Protein AF-A0A2D6T3Q5-F1 (afdb_monomer_lite)

pLDDT: mean 72.72, std 14.57, range [34.81, 86.56]

Foldseek 3Di:
DDDPPDPPPDQDQLLLQLLVCVLVPDDQLVSNVRSVHDSVCSVVVSVVSVPDPSSVVSNVVVNVVVCVVPCCDLVVLLVVLVVQLVVCVVVVVNVSNVVSVVVNCVSVCVPPPPDDD

Structure (mmCIF, N/CA/C/O backbone):
data_AF-A0A2D6T3Q5-F1
#
_entry.id   AF-A0A2D6T3Q5-F1
#
loop_
_atom_site.group_PDB
_atom_site.id
_atom_site.type_symbol
_atom_site.label_atom_id
_atom_site.label_alt_id
_atom_site.label_comp_id
_atom_site.label_asym_id
_atom_site.label_entity_id
_atom_site.label_seq_id
_atom_site.pdbx_PDB_ins_code
_atom_site.Cartn_x
_atom_site.Cartn_y
_atom_site.Cartn_z
_atom_site.occupancy
_atom_site.B_iso_or_equiv
_atom_site.auth_seq_id
_atom_site.auth_comp_id
_atom_site.auth_asym_id
_atom_site.auth_atom_id
_atom_site.pdbx_PDB_model_num
ATOM 1 N N . MET A 1 1 ? -6.768 9.834 -45.249 1.00 41.25 1 MET A N 1
ATOM 2 C CA . MET A 1 1 ? -5.672 8.981 -44.733 1.00 41.25 1 MET A CA 1
ATOM 3 C C . MET A 1 1 ? -5.749 9.023 -43.210 1.00 41.25 1 MET A C 1
ATOM 5 O O . MET A 1 1 ? -5.768 10.140 -42.709 1.00 41.25 1 MET A O 1
ATOM 9 N N . PRO A 1 2 ? -5.882 7.903 -42.475 1.00 46.06 2 PRO A N 1
ATOM 10 C CA . PRO A 1 2 ? -6.121 7.971 -41.036 1.00 46.06 2 PRO A CA 1
ATOM 11 C C . PRO A 1 2 ? -4.812 8.182 -40.253 1.00 46.06 2 PRO A C 1
ATOM 13 O O . PRO A 1 2 ? -3.897 7.365 -40.274 1.00 46.06 2 PRO A O 1
ATOM 16 N N . GLU A 1 3 ? -4.717 9.372 -39.668 1.00 37.69 3 GLU A N 1
ATOM 17 C CA . GLU A 1 3 ? -4.351 9.694 -38.280 1.00 37.69 3 GLU A CA 1
ATOM 18 C C . GLU A 1 3 ? -3.317 8.803 -37.558 1.00 37.69 3 GLU A C 1
ATOM 20 O O . GLU A 1 3 ? -3.600 7.717 -37.056 1.00 37.69 3 GLU A O 1
ATOM 25 N N . ARG A 1 4 ? -2.100 9.345 -37.401 1.00 41.28 4 ARG A N 1
ATOM 26 C CA . ARG A 1 4 ? -1.051 8.838 -36.504 1.00 41.28 4 ARG A CA 1
ATOM 27 C C . ARG A 1 4 ? -1.400 9.178 -35.052 1.00 41.28 4 ARG A C 1
ATOM 29 O O . ARG A 1 4 ? -0.939 10.185 -34.517 1.00 41.28 4 ARG A O 1
ATOM 36 N N . THR A 1 5 ? -2.218 8.357 -34.404 1.00 45.97 5 THR A N 1
ATOM 37 C CA . THR A 1 5 ? -2.558 8.558 -32.992 1.00 45.97 5 THR A CA 1
ATOM 38 C C . THR A 1 5 ? -1.359 8.261 -32.086 1.00 45.97 5 THR A C 1
ATOM 40 O O . THR A 1 5 ? -0.978 7.112 -31.883 1.00 45.97 5 THR A O 1
ATOM 43 N N . ASN A 1 6 ? -0.824 9.331 -31.498 1.00 43.75 6 ASN A N 1
ATOM 44 C CA . ASN A 1 6 ? -0.387 9.405 -30.104 1.00 43.75 6 ASN A CA 1
ATOM 45 C C . ASN A 1 6 ? 0.717 8.423 -29.653 1.00 43.75 6 ASN A C 1
ATOM 47 O O . ASN A 1 6 ? 0.470 7.429 -28.970 1.00 43.75 6 ASN A O 1
ATOM 51 N N . ASN A 1 7 ? 1.969 8.772 -29.952 1.00 48.56 7 ASN A N 1
ATOM 52 C CA . ASN A 1 7 ? 3.160 8.154 -29.367 1.00 48.56 7 ASN A CA 1
ATOM 53 C C . ASN A 1 7 ? 3.337 8.581 -27.891 1.00 48.56 7 ASN A C 1
ATOM 55 O O . ASN A 1 7 ? 4.195 9.400 -27.566 1.00 48.56 7 ASN A O 1
ATOM 59 N N . LYS A 1 8 ? 2.533 8.022 -26.977 1.00 52.22 8 LYS A N 1
ATOM 60 C CA . LYS A 1 8 ? 2.973 7.838 -25.583 1.00 52.22 8 LYS A CA 1
ATOM 61 C C . LYS A 1 8 ? 4.034 6.733 -25.622 1.00 52.22 8 LYS A C 1
ATOM 63 O O . LYS A 1 8 ? 3.751 5.716 -26.251 1.00 52.22 8 LYS A O 1
ATOM 68 N N . PRO A 1 9 ? 5.224 6.868 -24.998 1.00 50.25 9 PRO A N 1
ATOM 69 C CA . PRO A 1 9 ? 6.208 5.791 -25.010 1.00 50.25 9 PRO A CA 1
ATOM 70 C C . PRO A 1 9 ? 5.565 4.570 -24.353 1.00 50.25 9 PRO A C 1
ATOM 72 O O . PRO A 1 9 ? 5.356 4.548 -23.140 1.00 50.25 9 PRO A O 1
ATOM 75 N N . ALA A 1 10 ? 5.160 3.611 -25.184 1.00 58.34 10 ALA A N 1
ATOM 76 C CA . ALA A 1 10 ? 4.367 2.472 -24.775 1.00 58.34 10 ALA A CA 1
ATOM 77 C C . ALA A 1 10 ? 5.194 1.661 -23.778 1.00 58.34 10 ALA A C 1
ATOM 79 O O . ALA A 1 10 ? 6.163 0.998 -24.158 1.00 58.34 10 ALA A O 1
ATOM 80 N N . LEU A 1 11 ? 4.843 1.734 -22.490 1.00 64.88 11 LEU A N 1
ATOM 81 C CA . LEU A 1 11 ? 5.317 0.734 -21.547 1.00 64.88 11 LEU A CA 1
ATOM 82 C C . LEU A 1 11 ? 4.916 -0.622 -22.125 1.00 64.88 11 LEU A C 1
ATOM 84 O O . LEU A 1 11 ? 3.742 -0.873 -22.393 1.00 64.88 11 LEU A O 1
ATOM 88 N N . SER A 1 12 ? 5.900 -1.489 -22.341 1.00 76.81 12 SER A N 1
ATOM 89 C CA . SER A 1 12 ? 5.612 -2.867 -22.731 1.00 76.81 12 SER A CA 1
ATOM 90 C C . SER A 1 12 ? 4.764 -3.519 -21.635 1.00 76.81 12 SER A C 1
ATOM 92 O O . SER A 1 12 ? 4.964 -3.219 -20.457 1.00 76.81 12 SER A O 1
ATOM 94 N N . ALA A 1 13 ? 3.869 -4.446 -21.986 1.00 75.81 13 ALA A N 1
ATOM 95 C CA . ALA A 1 13 ? 3.025 -5.159 -21.019 1.00 75.81 13 ALA A CA 1
ATOM 96 C C . ALA A 1 13 ? 3.831 -5.753 -19.842 1.00 75.81 13 ALA A C 1
ATOM 98 O O . ALA A 1 13 ? 3.383 -5.729 -18.700 1.00 75.81 13 ALA A O 1
ATOM 99 N N . ARG A 1 14 ? 5.074 -6.187 -20.099 1.00 79.56 14 ARG A N 1
ATOM 100 C CA . ARG A 1 14 ? 6.009 -6.664 -19.065 1.00 79.56 14 ARG A CA 1
ATOM 101 C C . ARG A 1 14 ? 6.448 -5.563 -18.093 1.00 79.56 14 ARG A C 1
ATOM 103 O O . ARG A 1 14 ? 6.593 -5.804 -16.903 1.00 79.56 14 ARG A O 1
ATOM 110 N N . GLN A 1 15 ? 6.653 -4.342 -18.580 1.00 82.56 15 GLN A N 1
ATOM 111 C CA . GLN A 1 15 ? 7.001 -3.200 -17.731 1.00 82.56 15 GLN A CA 1
ATOM 112 C C . GLN A 1 15 ? 5.807 -2.755 -16.886 1.00 82.56 15 GLN A C 1
ATOM 114 O O . GLN A 1 15 ? 5.994 -2.424 -15.724 1.00 82.56 15 GLN A O 1
ATOM 119 N N . ASP A 1 16 ? 4.588 -2.781 -17.436 1.00 82.50 16 ASP A N 1
ATOM 120 C CA . ASP A 1 16 ? 3.382 -2.459 -16.662 1.00 82.50 16 ASP A CA 1
ATOM 121 C C . ASP A 1 16 ? 3.144 -3.491 -15.549 1.00 82.50 16 ASP A C 1
ATOM 123 O O . ASP A 1 16 ? 2.932 -3.108 -14.401 1.00 82.50 16 ASP A O 1
ATOM 127 N N . ALA A 1 17 ? 3.289 -4.788 -15.851 1.00 83.50 17 ALA A N 1
ATOM 128 C CA . ALA A 1 17 ? 3.218 -5.856 -14.852 1.00 83.50 17 ALA A CA 1
ATOM 129 C C . ALA A 1 17 ? 4.268 -5.682 -13.738 1.00 83.50 17 ALA A C 1
ATOM 131 O O . ALA A 1 17 ? 3.951 -5.816 -12.557 1.00 83.50 17 ALA A O 1
ATOM 132 N N . PHE A 1 18 ? 5.498 -5.304 -14.103 1.00 86.56 18 PHE A N 1
ATOM 133 C CA . PHE A 1 18 ? 6.558 -4.981 -13.146 1.00 86.56 18 PHE A CA 1
ATOM 134 C C . PHE A 1 18 ? 6.180 -3.798 -12.241 1.00 86.56 18 PHE A C 1
ATOM 136 O O . PHE A 1 18 ? 6.348 -3.874 -11.024 1.00 86.56 18 PHE A O 1
ATOM 143 N N . CYS A 1 19 ? 5.638 -2.717 -12.815 1.00 85.81 19 CYS A N 1
ATOM 144 C CA . CYS A 1 19 ? 5.192 -1.549 -12.057 1.00 85.81 19 CYS A CA 1
ATOM 145 C C . CYS A 1 19 ? 4.062 -1.893 -11.075 1.00 85.81 19 CYS A C 1
ATOM 147 O O . CYS A 1 19 ? 4.116 -1.456 -9.929 1.00 85.81 19 CYS A O 1
ATOM 149 N N . ARG A 1 20 ? 3.071 -2.697 -11.488 1.00 83.06 20 ARG A N 1
ATOM 150 C CA . ARG A 1 20 ? 1.972 -3.137 -10.608 1.00 83.06 20 ARG A CA 1
ATOM 151 C C . ARG A 1 20 ? 2.487 -3.962 -9.432 1.00 83.06 20 ARG A C 1
ATOM 153 O O . ARG A 1 20 ? 2.209 -3.621 -8.288 1.00 83.06 20 ARG A O 1
ATOM 160 N N . ALA A 1 21 ? 3.330 -4.959 -9.702 1.00 83.56 21 ALA A N 1
ATOM 161 C CA . ALA A 1 21 ? 3.928 -5.794 -8.661 1.00 83.56 21 ALA A CA 1
ATOM 162 C C . ALA A 1 21 ? 4.782 -4.988 -7.661 1.00 83.56 21 ALA A C 1
ATOM 164 O O . ALA A 1 21 ? 4.821 -5.306 -6.473 1.00 83.56 21 ALA A O 1
ATOM 165 N N . LEU A 1 22 ? 5.456 -3.927 -8.121 1.00 83.12 22 LEU A N 1
ATOM 166 C CA . LEU A 1 22 ? 6.182 -3.005 -7.243 1.00 83.12 22 LEU A CA 1
ATOM 167 C C . LEU A 1 22 ? 5.254 -2.187 -6.334 1.00 83.12 22 LEU A C 1
ATOM 169 O O . LEU A 1 22 ? 5.606 -1.941 -5.182 1.00 83.12 22 LEU A O 1
ATOM 173 N N . VAL A 1 23 ? 4.099 -1.742 -6.836 1.00 79.31 23 VAL A N 1
ATOM 174 C CA . VAL A 1 23 ? 3.109 -0.995 -6.037 1.00 79.31 23 VAL A CA 1
ATOM 175 C C . VAL A 1 23 ? 2.406 -1.901 -5.025 1.00 79.31 23 VAL A C 1
ATOM 177 O O . VAL A 1 23 ? 2.128 -1.456 -3.918 1.00 79.31 23 VAL A O 1
ATOM 180 N N . GLU A 1 24 ? 2.242 -3.187 -5.335 1.00 76.19 24 GLU A N 1
ATOM 181 C CA . GLU A 1 24 ? 1.767 -4.220 -4.399 1.00 76.19 24 GLU A CA 1
ATOM 182 C C . GLU A 1 24 ? 2.778 -4.568 -3.280 1.00 76.19 24 GLU A C 1
ATOM 184 O O . GLU A 1 24 ? 2.479 -5.381 -2.408 1.00 76.19 24 GLU A O 1
ATOM 189 N N . GLY A 1 25 ? 3.982 -3.977 -3.279 1.00 72.62 25 GLY A N 1
ATOM 190 C CA . GLY A 1 25 ? 4.976 -4.146 -2.210 1.00 72.62 25 GLY A CA 1
ATOM 191 C C . GLY A 1 25 ? 5.965 -5.298 -2.414 1.00 72.62 25 GLY A C 1
ATOM 192 O O . GLY A 1 25 ? 6.660 -5.698 -1.478 1.00 72.62 25 GLY A O 1
ATOM 193 N N . ARG A 1 26 ? 6.067 -5.853 -3.627 1.00 77.75 26 ARG A N 1
ATOM 194 C CA . ARG A 1 26 ? 7.044 -6.908 -3.940 1.00 77.75 26 ARG A CA 1
ATOM 195 C C . ARG A 1 26 ? 8.445 -6.325 -4.138 1.00 77.75 26 ARG A C 1
ATOM 197 O O . ARG A 1 26 ? 8.619 -5.195 -4.588 1.00 77.75 26 ARG A O 1
ATOM 204 N N . SER A 1 27 ? 9.472 -7.130 -3.857 1.00 80.56 27 SER A N 1
ATOM 205 C CA . SER A 1 27 ? 10.860 -6.757 -4.153 1.00 80.56 27 SER A CA 1
ATOM 206 C C . SER A 1 27 ? 11.083 -6.658 -5.666 1.00 80.56 27 SER A C 1
ATOM 208 O O . SER A 1 27 ? 10.468 -7.393 -6.437 1.00 80.56 27 SER A O 1
ATOM 210 N N . GLY A 1 28 ? 11.990 -5.783 -6.116 1.00 77.31 28 GLY A N 1
ATOM 211 C CA . GLY A 1 28 ? 12.234 -5.580 -7.551 1.00 77.31 28 GLY A CA 1
ATOM 212 C C . GLY A 1 28 ? 12.576 -6.872 -8.308 1.00 77.31 28 GLY A C 1
ATOM 213 O O . GLY A 1 28 ? 12.119 -7.066 -9.427 1.00 77.31 28 GLY A O 1
ATOM 214 N N . ALA A 1 29 ? 13.306 -7.801 -7.686 1.00 81.44 29 ALA A N 1
ATOM 215 C CA . ALA A 1 29 ? 13.589 -9.103 -8.293 1.00 81.44 29 ALA A CA 1
ATOM 216 C C . ALA A 1 29 ? 12.321 -9.964 -8.451 1.00 81.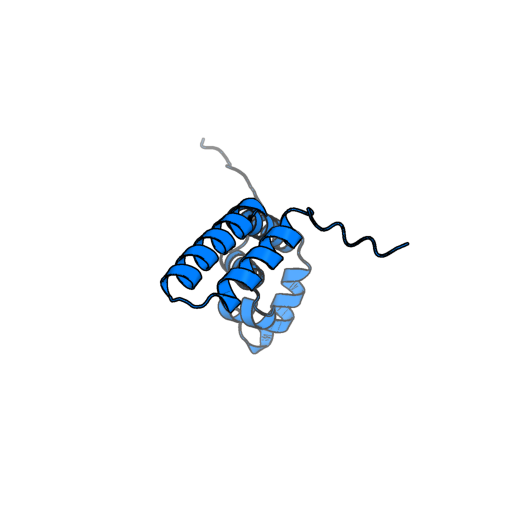44 29 ALA A C 1
ATOM 218 O O . ALA A 1 29 ? 12.096 -10.516 -9.525 1.00 81.44 29 ALA A O 1
ATOM 219 N N . ALA A 1 30 ? 11.464 -10.023 -7.425 1.00 80.00 30 ALA A N 1
ATOM 220 C CA . ALA A 1 30 ? 10.203 -10.764 -7.479 1.00 80.00 30 ALA A CA 1
ATOM 221 C C . ALA A 1 30 ? 9.202 -10.133 -8.464 1.00 80.00 30 ALA A C 1
ATOM 223 O O . ALA A 1 30 ? 8.535 -10.843 -9.213 1.00 80.00 30 ALA A O 1
ATOM 224 N N . ALA A 1 31 ? 9.144 -8.800 -8.521 1.00 83.50 31 ALA A N 1
ATOM 225 C CA . ALA A 1 31 ? 8.331 -8.069 -9.487 1.00 83.50 31 ALA A CA 1
ATOM 226 C C . ALA A 1 31 ? 8.777 -8.347 -10.931 1.00 83.50 31 ALA A C 1
ATOM 228 O O . ALA A 1 31 ? 7.942 -8.525 -11.816 1.00 83.50 31 ALA A O 1
ATOM 229 N N . ALA A 1 32 ? 10.090 -8.421 -11.179 1.00 84.69 32 ALA A N 1
ATOM 230 C CA . ALA A 1 32 ? 10.622 -8.754 -12.498 1.00 84.69 32 ALA A CA 1
ATOM 231 C C . ALA A 1 32 ? 10.354 -10.221 -12.867 1.00 84.69 32 ALA A C 1
ATOM 233 O O . ALA A 1 32 ? 9.951 -10.493 -13.995 1.00 84.69 32 ALA A O 1
ATOM 234 N N . ALA A 1 33 ? 10.496 -11.156 -11.926 1.00 84.31 33 ALA A N 1
ATOM 235 C CA . ALA A 1 33 ? 10.152 -12.557 -12.163 1.00 84.31 33 ALA A CA 1
ATOM 236 C C . ALA A 1 33 ? 8.667 -12.720 -12.545 1.00 84.31 33 ALA A C 1
ATOM 238 O O . ALA A 1 33 ? 8.357 -13.325 -13.569 1.00 84.31 33 ALA A O 1
ATOM 239 N N . MET A 1 34 ? 7.751 -12.082 -11.804 1.00 79.31 34 MET A N 1
ATOM 240 C CA . MET A 1 34 ? 6.314 -12.101 -12.125 1.00 79.31 34 MET A CA 1
ATOM 241 C C . MET A 1 34 ? 5.974 -11.411 -13.449 1.00 79.31 34 MET A C 1
ATOM 243 O O . MET A 1 34 ? 5.061 -11.830 -14.152 1.00 79.31 34 MET A O 1
ATOM 247 N N . ALA A 1 35 ? 6.732 -10.383 -13.829 1.00 80.25 35 ALA A N 1
ATOM 248 C CA . ALA A 1 35 ? 6.603 -9.730 -15.129 1.00 80.25 35 ALA A CA 1
ATOM 249 C C . ALA A 1 35 ? 7.120 -10.581 -16.312 1.00 80.25 35 ALA A C 1
ATOM 251 O O . ALA A 1 35 ? 7.076 -10.129 -17.461 1.00 80.25 35 ALA A O 1
ATOM 252 N N . GLY A 1 36 ? 7.614 -11.796 -16.050 1.00 81.38 36 GLY A N 1
ATOM 253 C CA . GLY A 1 36 ? 8.104 -12.731 -17.060 1.00 81.38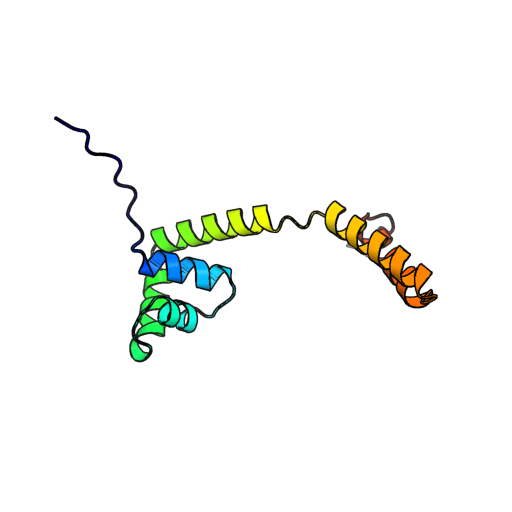 36 GLY A CA 1
ATOM 254 C C . GLY A 1 36 ? 9.564 -12.507 -17.461 1.00 81.38 36 GLY A C 1
ATOM 255 O O . GLY A 1 36 ? 9.961 -12.904 -18.557 1.00 81.38 36 GLY A O 1
ATOM 256 N N . TYR A 1 37 ? 10.366 -11.848 -16.618 1.00 82.75 37 TYR A N 1
ATOM 257 C CA . TYR A 1 37 ? 11.819 -11.801 -16.791 1.00 82.75 37 TYR A CA 1
ATOM 258 C C . TYR A 1 37 ? 12.459 -13.059 -16.194 1.00 82.75 37 TYR A C 1
ATOM 260 O O . TYR A 1 37 ? 12.074 -13.505 -15.117 1.00 82.75 37 TYR A O 1
ATOM 268 N N . ALA A 1 38 ? 13.466 -13.612 -16.875 1.00 82.88 38 ALA A N 1
ATOM 269 C CA . ALA A 1 38 ? 14.173 -14.800 -16.400 1.00 82.88 38 ALA A CA 1
ATOM 270 C C . ALA A 1 38 ? 14.792 -14.546 -15.018 1.00 82.88 38 ALA A C 1
ATOM 272 O O . ALA A 1 38 ? 15.498 -13.548 -14.847 1.00 82.88 38 ALA A O 1
ATOM 273 N N . GLU A 1 39 ? 14.575 -15.454 -14.065 1.00 78.12 39 GLU A N 1
ATOM 274 C CA . GLU A 1 39 ? 14.936 -15.283 -12.648 1.00 78.12 39 GLU A CA 1
ATOM 275 C C . GLU A 1 39 ? 16.420 -14.945 -12.442 1.00 78.12 39 GLU A C 1
ATOM 277 O O . GLU A 1 39 ? 16.746 -14.016 -11.702 1.00 78.12 39 GLU A O 1
ATOM 282 N N . GLY A 1 40 ? 17.321 -15.589 -13.195 1.00 81.12 40 GLY A N 1
ATOM 283 C CA . GLY A 1 40 ? 18.761 -15.294 -13.159 1.00 81.12 40 GLY A CA 1
ATOM 284 C C . GLY A 1 40 ? 19.128 -13.873 -13.616 1.00 81.12 40 GLY A C 1
ATOM 285 O O . GLY A 1 40 ? 20.163 -13.338 -13.231 1.00 81.12 40 GLY A O 1
ATOM 286 N N . SER A 1 41 ? 18.260 -13.224 -14.396 1.00 82.12 41 SER A N 1
ATOM 287 C CA . SER A 1 41 ? 18.432 -11.844 -14.872 1.00 82.12 41 SER A CA 1
ATOM 288 C C . SER A 1 41 ? 17.495 -10.843 -14.189 1.00 82.12 41 SER A C 1
ATOM 290 O O . SER A 1 41 ? 17.661 -9.636 -14.369 1.00 82.12 41 SER A O 1
ATOM 292 N N . ALA A 1 42 ? 16.535 -11.311 -13.385 1.00 83.56 42 ALA A N 1
ATOM 293 C CA . ALA A 1 42 ? 15.450 -10.505 -12.832 1.00 83.56 42 ALA A CA 1
ATOM 294 C C . ALA A 1 42 ? 15.969 -9.347 -11.969 1.00 83.56 42 ALA A C 1
ATOM 296 O O . ALA A 1 42 ? 15.484 -8.225 -12.086 1.00 83.56 42 ALA A O 1
ATOM 297 N N . LYS A 1 43 ? 17.020 -9.572 -11.171 1.00 83.69 43 LYS A N 1
ATOM 298 C CA . LYS A 1 43 ? 17.648 -8.528 -10.342 1.00 83.69 43 LYS A CA 1
ATOM 299 C C . LYS A 1 43 ? 18.290 -7.416 -11.184 1.00 83.69 43 LYS A C 1
ATOM 301 O O . LYS A 1 43 ? 18.113 -6.233 -10.894 1.00 83.69 43 LYS A O 1
ATOM 306 N N . VAL A 1 44 ? 19.006 -7.788 -12.247 1.00 86.00 44 VAL A N 1
ATOM 307 C CA . VAL A 1 44 ? 19.666 -6.839 -13.163 1.00 86.00 44 VAL A CA 1
ATOM 308 C C . VAL A 1 44 ? 18.628 -6.102 -14.010 1.00 86.00 44 VAL A C 1
ATOM 310 O O . VAL A 1 44 ? 18.714 -4.886 -14.180 1.00 86.00 44 VAL A O 1
ATOM 313 N N . ALA A 1 45 ? 17.617 -6.820 -14.504 1.00 83.88 45 ALA A N 1
ATOM 314 C CA . ALA A 1 45 ? 16.499 -6.253 -15.244 1.00 83.88 45 ALA A CA 1
ATOM 315 C C . ALA A 1 45 ? 15.716 -5.251 -14.386 1.00 83.88 45 ALA A C 1
ATOM 317 O O . ALA A 1 45 ? 15.467 -4.139 -14.844 1.00 83.88 45 ALA A O 1
ATOM 318 N N . ALA A 1 46 ? 15.411 -5.596 -13.133 1.00 84.06 46 ALA A N 1
ATOM 319 C CA . ALA A 1 46 ? 14.742 -4.712 -12.185 1.00 84.06 46 ALA A CA 1
ATOM 320 C C . ALA A 1 46 ? 15.538 -3.426 -11.941 1.00 84.06 46 ALA A C 1
ATOM 322 O O . ALA A 1 46 ? 14.980 -2.339 -12.044 1.00 84.06 46 ALA A O 1
ATOM 323 N N . SER A 1 47 ? 16.848 -3.530 -11.688 1.00 85.31 47 SER A N 1
ATOM 324 C CA . SER A 1 47 ? 17.708 -2.356 -11.502 1.00 85.31 47 SER A CA 1
ATOM 325 C C . SER A 1 47 ? 17.695 -1.446 -12.736 1.00 85.31 47 SER A C 1
ATOM 327 O O . SER A 1 47 ? 17.432 -0.253 -12.614 1.00 85.31 47 SER A O 1
ATOM 329 N N . ARG A 1 48 ? 17.846 -2.017 -13.940 1.00 86.38 48 ARG A N 1
ATOM 330 C CA . ARG A 1 48 ? 17.766 -1.265 -15.205 1.00 86.38 48 ARG A CA 1
ATOM 331 C C . ARG A 1 48 ? 16.396 -0.628 -15.433 1.00 86.38 48 ARG A C 1
ATOM 333 O O . ARG A 1 48 ? 16.322 0.462 -15.991 1.00 86.38 48 ARG A O 1
ATOM 340 N N . LEU A 1 49 ? 15.312 -1.308 -15.061 1.00 84.69 49 LEU A N 1
ATOM 341 C CA . LEU A 1 49 ? 13.945 -0.800 -15.196 1.00 84.69 49 LEU A CA 1
ATOM 342 C C . LEU A 1 49 ? 13.688 0.363 -14.240 1.00 84.69 49 LEU A C 1
ATOM 344 O O . LEU A 1 49 ? 13.137 1.369 -14.668 1.00 84.69 49 LEU A O 1
ATOM 348 N N . LEU A 1 50 ? 14.143 0.264 -12.990 1.00 82.94 50 LEU A N 1
ATOM 349 C CA . LEU A 1 50 ? 14.009 1.324 -11.988 1.00 82.94 50 LEU A CA 1
ATOM 350 C C . LEU A 1 50 ? 14.767 2.604 -12.366 1.00 82.94 50 LEU A C 1
ATOM 352 O O . LEU A 1 50 ? 14.371 3.693 -11.956 1.00 82.94 50 LEU A O 1
ATOM 356 N N . THR A 1 51 ? 15.827 2.503 -13.171 1.00 85.62 51 THR A N 1
ATOM 357 C CA . THR A 1 51 ? 16.544 3.676 -13.689 1.00 85.62 51 THR A CA 1
ATOM 358 C C . THR A 1 51 ? 15.764 4.414 -14.782 1.00 85.62 51 THR A C 1
ATOM 360 O O . THR A 1 51 ? 15.971 5.611 -14.949 1.00 85.62 51 THR A O 1
ATOM 363 N N . LYS A 1 52 ? 14.847 3.752 -15.504 1.00 85.75 52 LYS A N 1
ATOM 364 C CA . LYS A 1 52 ? 14.109 4.362 -16.624 1.00 85.75 52 LYS A CA 1
ATOM 365 C C . LYS A 1 52 ? 13.024 5.320 -16.135 1.00 85.75 52 LYS A C 1
ATOM 367 O O . LYS A 1 52 ? 12.109 4.914 -15.420 1.00 85.75 52 LYS A O 1
ATOM 372 N N . ASP A 1 53 ? 13.034 6.550 -16.640 1.00 82.06 53 ASP A N 1
ATOM 373 C CA . ASP A 1 53 ? 12.048 7.578 -16.276 1.00 82.06 53 ASP A CA 1
ATOM 374 C C . ASP A 1 53 ? 10.603 7.186 -16.605 1.00 82.06 53 ASP A C 1
ATOM 376 O O . ASP A 1 53 ? 9.689 7.472 -15.836 1.00 82.06 53 ASP A O 1
ATOM 380 N N . ASN A 1 54 ? 10.386 6.437 -17.692 1.00 81.94 54 ASN A N 1
ATOM 381 C CA . ASN A 1 54 ? 9.056 5.928 -18.045 1.00 81.94 54 ASN A CA 1
ATOM 382 C C . ASN A 1 54 ? 8.476 5.001 -16.962 1.00 81.94 54 ASN A C 1
ATOM 384 O O . ASN A 1 54 ? 7.290 5.084 -16.651 1.00 81.94 54 ASN A O 1
ATOM 388 N N . VAL A 1 55 ? 9.315 4.142 -16.371 1.00 84.50 55 VAL A N 1
ATOM 389 C CA . VAL A 1 55 ? 8.916 3.216 -15.298 1.00 84.50 55 VAL A CA 1
ATOM 390 C C . VAL A 1 55 ? 8.653 3.996 -14.016 1.00 84.50 55 VAL A C 1
ATOM 392 O O . VAL A 1 55 ? 7.620 3.789 -13.387 1.00 84.50 55 VAL A O 1
ATOM 395 N N . LYS A 1 56 ? 9.530 4.946 -13.664 1.00 83.44 56 LYS A N 1
ATOM 396 C CA . LYS A 1 56 ? 9.335 5.819 -12.495 1.00 83.44 56 LYS A CA 1
ATOM 397 C C . LYS A 1 56 ? 8.018 6.585 -12.572 1.00 83.44 56 LYS A C 1
ATOM 399 O O . LYS A 1 56 ? 7.265 6.577 -11.604 1.00 83.44 56 LYS A O 1
ATOM 404 N N . ARG A 1 57 ? 7.715 7.188 -13.729 1.00 84.12 57 ARG A N 1
ATOM 405 C CA . ARG A 1 57 ? 6.452 7.901 -13.955 1.00 84.12 57 ARG A CA 1
ATOM 406 C C . ARG A 1 57 ? 5.255 6.974 -13.773 1.00 84.12 57 ARG A C 1
ATOM 408 O O . ARG A 1 57 ? 4.352 7.316 -13.025 1.00 84.12 57 ARG A O 1
ATOM 415 N N . ARG A 1 58 ? 5.283 5.776 -14.369 1.00 84.38 58 ARG A N 1
ATOM 416 C CA . ARG A 1 58 ? 4.186 4.810 -14.227 1.00 84.38 58 ARG A CA 1
ATOM 417 C C . ARG A 1 58 ? 3.984 4.355 -12.782 1.00 84.38 58 ARG A C 1
ATOM 419 O O . ARG A 1 58 ? 2.850 4.234 -12.338 1.00 84.38 58 ARG A O 1
ATOM 426 N N . VAL A 1 59 ? 5.066 4.083 -12.052 1.00 84.38 59 VAL A N 1
ATOM 427 C CA . VAL A 1 59 ? 4.991 3.711 -10.632 1.00 84.38 59 VAL A CA 1
ATOM 428 C C . VAL A 1 59 ? 4.430 4.865 -9.804 1.00 84.38 59 VAL A C 1
ATOM 430 O O . VAL A 1 59 ? 3.626 4.613 -8.917 1.00 84.38 59 VAL A O 1
ATOM 433 N N . ALA A 1 60 ? 4.813 6.111 -10.092 1.00 81.62 60 ALA A N 1
ATOM 434 C CA . ALA A 1 60 ? 4.247 7.281 -9.427 1.00 81.62 60 ALA A CA 1
ATOM 435 C C . ALA A 1 60 ? 2.742 7.414 -9.707 1.00 81.62 60 ALA A C 1
ATOM 437 O O . ALA A 1 60 ? 1.979 7.512 -8.758 1.00 81.62 60 ALA A O 1
ATOM 438 N N . GLU A 1 61 ? 2.311 7.305 -10.969 1.00 84.50 61 GLU A N 1
ATOM 439 C CA . GLU A 1 61 ? 0.887 7.310 -11.343 1.00 84.50 61 GLU A CA 1
ATOM 440 C C . GLU A 1 61 ? 0.105 6.204 -10.624 1.00 84.50 61 GLU A C 1
ATOM 442 O O . GLU A 1 61 ? -0.934 6.472 -10.035 1.00 84.50 61 GLU A O 1
ATOM 447 N N . LEU A 1 62 ? 0.620 4.970 -10.613 1.00 82.12 62 LEU A N 1
ATOM 448 C CA . LEU A 1 62 ? -0.024 3.847 -9.926 1.00 82.12 62 LEU A CA 1
ATOM 449 C C . LEU A 1 62 ? -0.037 4.020 -8.407 1.00 82.12 62 LEU A C 1
ATOM 451 O O . LEU A 1 62 ? -0.978 3.575 -7.764 1.00 82.12 62 LEU A O 1
ATOM 455 N N . ARG A 1 63 ? 0.988 4.645 -7.818 1.00 79.00 63 ARG A N 1
ATOM 456 C CA . ARG A 1 63 ? 0.998 4.981 -6.390 1.00 79.00 63 ARG A CA 1
ATOM 457 C C . ARG A 1 63 ? -0.003 6.072 -6.073 1.00 79.00 63 ARG A C 1
ATOM 459 O O . ARG A 1 63 ? -0.662 5.945 -5.058 1.00 79.00 63 ARG A O 1
ATOM 466 N N . THR A 1 64 ? -0.138 7.090 -6.917 1.00 76.50 64 THR A N 1
ATOM 467 C CA . THR A 1 64 ? -1.169 8.120 -6.772 1.00 76.50 64 THR A CA 1
ATOM 468 C C . THR A 1 64 ? -2.552 7.503 -6.908 1.00 76.50 64 THR A C 1
ATOM 470 O O . THR A 1 64 ? -3.358 7.684 -6.017 1.00 76.50 64 THR A O 1
ATOM 473 N N . GLU A 1 65 ? -2.794 6.666 -7.915 1.00 73.69 65 GLU A N 1
ATOM 474 C CA . GLU A 1 65 ? -4.081 5.989 -8.108 1.00 73.69 65 GLU A CA 1
ATOM 475 C C . GLU A 1 65 ? -4.383 4.984 -6.982 1.00 73.69 65 GLU A C 1
ATOM 477 O O . GLU A 1 65 ? -5.521 4.860 -6.534 1.00 73.69 65 GLU A O 1
ATOM 482 N N . ALA A 1 66 ? -3.372 4.263 -6.488 1.00 65.94 66 ALA A N 1
ATOM 483 C CA . ALA A 1 66 ? -3.505 3.406 -5.314 1.00 65.94 66 ALA A CA 1
ATOM 484 C C . ALA A 1 66 ? -3.730 4.238 -4.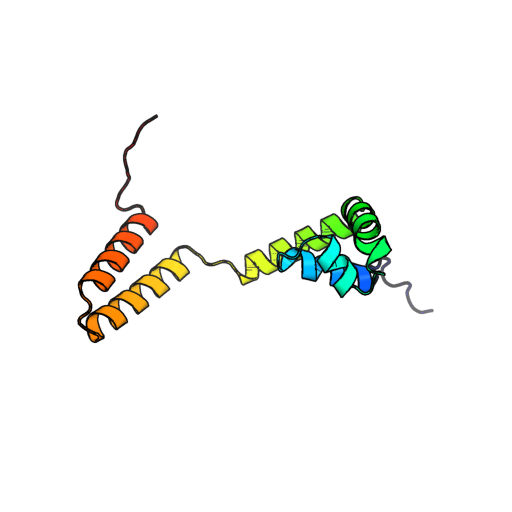050 1.00 65.94 66 ALA A C 1
ATOM 486 O O . ALA A 1 66 ? -4.525 3.845 -3.214 1.00 65.94 66 ALA A O 1
ATOM 487 N N . GLN A 1 67 ? -3.081 5.390 -3.915 1.00 62.00 67 GLN A N 1
ATOM 488 C CA . GLN A 1 67 ? -3.281 6.309 -2.804 1.00 62.00 67 GLN A CA 1
ATOM 489 C C . GLN A 1 67 ? -4.658 6.963 -2.869 1.00 62.00 67 GLN A C 1
ATOM 491 O O . GLN A 1 67 ? -5.256 7.115 -1.822 1.00 62.00 67 GLN A O 1
ATOM 496 N N . GLU A 1 68 ? -5.189 7.259 -4.058 1.00 59.78 68 GLU A N 1
ATOM 497 C CA . GLU A 1 68 ? -6.557 7.727 -4.304 1.00 59.78 68 GLU A CA 1
ATOM 498 C C . GLU A 1 68 ? -7.594 6.639 -3.989 1.00 59.78 68 GLU A C 1
ATOM 500 O O . GLU A 1 68 ? -8.625 6.911 -3.375 1.00 59.78 68 GLU A O 1
ATOM 505 N N . ARG A 1 69 ? -7.304 5.378 -4.336 1.00 55.00 69 ARG A N 1
ATOM 506 C CA . ARG A 1 69 ? -8.141 4.220 -3.979 1.00 55.00 69 ARG A CA 1
ATOM 507 C C . ARG A 1 69 ? -8.032 3.823 -2.504 1.00 55.00 69 ARG A C 1
ATOM 509 O O . ARG A 1 69 ? -8.991 3.306 -1.942 1.00 55.00 69 ARG A O 1
ATOM 516 N N . HIS A 1 70 ? -6.889 4.085 -1.878 1.00 48.56 70 HIS A N 1
ATOM 517 C CA . HIS A 1 70 ? -6.597 3.864 -0.464 1.00 48.56 70 HIS A CA 1
ATOM 518 C C . HIS A 1 70 ? -6.486 5.189 0.297 1.00 48.56 70 HIS A C 1
ATOM 520 O O . HIS A 1 70 ? -5.701 5.281 1.246 1.00 48.56 70 HIS A O 1
ATOM 526 N N . ILE A 1 71 ? -7.283 6.209 -0.059 1.00 49.00 71 ILE A N 1
ATOM 527 C CA . ILE A 1 71 ? -7.495 7.347 0.841 1.00 49.00 71 ILE A CA 1
ATOM 528 C C . ILE A 1 71 ? -8.364 6.814 1.976 1.00 49.00 71 ILE A C 1
ATOM 530 O O . ILE A 1 71 ? -9.579 6.995 2.034 1.00 49.00 71 ILE A O 1
ATOM 534 N N . VAL A 1 72 ? -7.722 6.111 2.899 1.00 53.06 72 VAL A N 1
ATOM 535 C CA . VAL A 1 72 ? -8.235 5.930 4.242 1.00 53.06 72 VAL A CA 1
ATOM 536 C C . VAL A 1 72 ? -8.119 7.310 4.875 1.00 53.06 72 VAL A C 1
ATOM 538 O O . VAL A 1 72 ? -7.086 7.69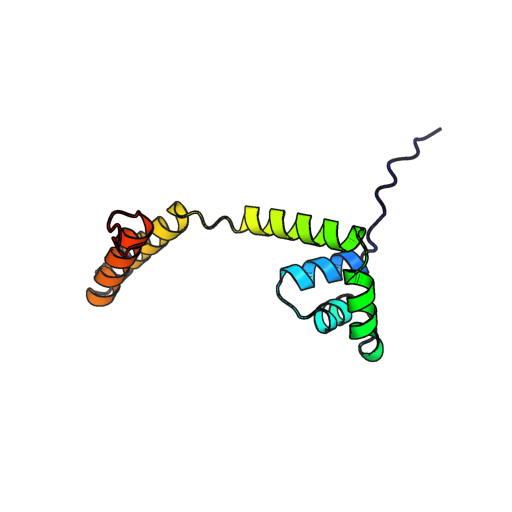4 5.422 1.00 53.06 72 VAL A O 1
ATOM 541 N N . THR A 1 73 ? -9.153 8.124 4.669 1.00 59.31 73 THR A N 1
ATOM 542 C CA . THR A 1 73 ? -9.259 9.425 5.315 1.00 59.31 73 THR A CA 1
ATOM 543 C C . THR A 1 73 ? -9.317 9.211 6.823 1.00 59.31 73 THR A C 1
ATOM 545 O O . THR A 1 73 ? -9.775 8.172 7.302 1.00 59.31 73 THR A O 1
ATOM 548 N N . VAL A 1 74 ? -8.905 10.223 7.585 1.00 60.25 74 VAL A N 1
ATOM 549 C CA . VAL A 1 74 ? -9.137 10.262 9.037 1.00 60.25 74 VAL A CA 1
ATOM 550 C C . VAL A 1 74 ? -10.604 9.955 9.362 1.00 60.25 74 VAL A C 1
ATOM 552 O O . VAL A 1 74 ? -10.885 9.211 10.294 1.00 60.25 74 VAL A O 1
ATOM 555 N N . ASP A 1 75 ? -11.527 10.450 8.539 1.00 63.81 75 ASP A N 1
ATOM 556 C CA . ASP A 1 75 ? -12.957 10.184 8.668 1.00 63.81 75 ASP A CA 1
ATOM 557 C C . ASP A 1 75 ? -13.311 8.693 8.488 1.00 63.81 75 ASP A C 1
ATOM 559 O O . ASP A 1 75 ? -14.066 8.147 9.289 1.00 63.81 75 ASP A O 1
ATOM 563 N N . ASN A 1 76 ? -12.701 8.000 7.517 1.00 66.81 76 ASN A N 1
ATOM 564 C CA . ASN A 1 76 ? -12.873 6.555 7.334 1.00 66.81 76 ASN A CA 1
ATOM 565 C C . ASN A 1 76 ? -12.360 5.772 8.556 1.00 66.81 76 ASN A C 1
ATOM 567 O O . ASN A 1 76 ? -13.080 4.925 9.076 1.00 66.81 76 ASN A O 1
ATOM 571 N N . VAL A 1 77 ? -11.173 6.113 9.081 1.00 71.06 77 VAL A N 1
ATOM 572 C CA . VAL A 1 77 ? -10.622 5.472 10.296 1.00 71.06 77 VAL A CA 1
ATOM 573 C C . VAL A 1 77 ? -11.530 5.696 11.503 1.00 71.06 77 VAL A C 1
ATOM 575 O O . VAL A 1 77 ? -11.779 4.775 12.278 1.00 71.06 77 VAL A O 1
ATOM 578 N N . VAL A 1 78 ? -12.042 6.917 11.676 1.00 76.31 78 VAL A N 1
ATOM 579 C CA . VAL A 1 78 ? -12.950 7.254 12.777 1.00 76.31 78 VAL A CA 1
ATOM 580 C C . VAL A 1 78 ? -14.260 6.474 12.659 1.00 76.31 78 VAL A C 1
ATOM 582 O O . VAL A 1 78 ? -14.722 5.932 13.664 1.00 76.31 78 VAL A O 1
ATOM 585 N N . ARG A 1 79 ? -14.841 6.353 11.457 1.00 75.81 79 ARG A N 1
ATOM 586 C CA . ARG A 1 79 ? -16.050 5.540 11.233 1.00 75.81 79 ARG A CA 1
ATOM 587 C C . ARG A 1 79 ? -15.823 4.059 11.529 1.00 75.81 79 ARG A C 1
ATOM 589 O O . ARG A 1 79 ? -16.660 3.448 12.196 1.00 75.81 79 ARG A O 1
ATOM 596 N N . ASP A 1 80 ? -14.699 3.499 11.094 1.00 78.75 80 ASP A N 1
ATOM 597 C CA . ASP A 1 80 ? -14.358 2.100 11.366 1.00 78.75 80 ASP A CA 1
ATOM 598 C C . ASP A 1 80 ? -14.166 1.857 12.870 1.00 78.75 80 ASP A C 1
ATOM 600 O O . ASP A 1 80 ? -14.713 0.905 13.426 1.00 78.75 80 ASP A O 1
ATOM 604 N N . LEU A 1 81 ? -13.476 2.762 13.574 1.00 81.38 81 LEU A N 1
ATOM 605 C CA . LEU A 1 81 ? -13.298 2.674 15.027 1.00 81.38 81 LEU A CA 1
ATOM 606 C C . LEU A 1 81 ? -14.616 2.828 15.803 1.00 81.38 81 LEU A C 1
ATOM 608 O O . LEU A 1 81 ? -14.787 2.193 16.846 1.00 81.38 81 LEU A O 1
ATOM 612 N N . ILE A 1 82 ? -15.546 3.659 15.324 1.00 82.00 82 ILE A N 1
ATO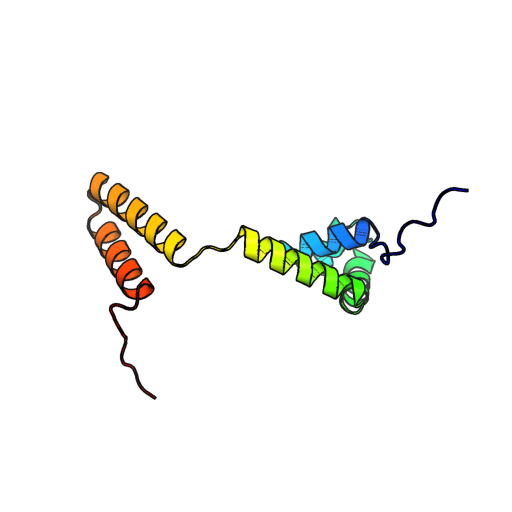M 613 C CA . ILE A 1 82 ? -16.892 3.786 15.904 1.00 82.00 82 ILE A CA 1
ATOM 614 C C . ILE A 1 82 ? -17.679 2.486 15.711 1.00 82.00 82 ILE A C 1
ATOM 616 O O . ILE A 1 82 ? -18.282 2.004 16.667 1.00 82.00 82 ILE A O 1
ATOM 620 N N . THR A 1 83 ? -17.623 1.892 14.519 1.00 83.44 83 THR A N 1
ATOM 621 C CA . THR A 1 83 ? -18.289 0.613 14.222 1.00 83.44 83 THR A CA 1
ATOM 622 C C . THR A 1 83 ? -17.738 -0.503 15.109 1.00 83.44 83 THR A C 1
ATOM 624 O O . THR A 1 83 ? -18.497 -1.179 15.802 1.00 83.44 83 THR A O 1
ATOM 627 N N . LEU A 1 84 ? -16.409 -0.610 15.207 1.00 81.00 84 LEU A N 1
ATOM 628 C CA . LEU A 1 84 ? -15.733 -1.586 16.062 1.00 81.00 84 LEU A CA 1
ATOM 629 C C . LEU A 1 84 ? -16.060 -1.385 17.552 1.00 81.00 84 LEU A C 1
ATOM 631 O O . LEU A 1 84 ? -16.205 -2.349 18.302 1.00 81.00 84 LEU A O 1
ATOM 635 N N . ARG A 1 85 ? -16.210 -0.131 18.001 1.00 81.25 85 ARG A N 1
ATOM 636 C CA . ARG A 1 85 ? -16.656 0.190 19.365 1.00 81.25 85 ARG A CA 1
ATOM 637 C C . ARG A 1 85 ? -18.068 -0.334 19.625 1.00 81.25 85 ARG A C 1
ATOM 639 O O . ARG A 1 85 ? -18.306 -0.875 20.706 1.00 81.25 85 ARG A O 1
ATOM 646 N N . ASP A 1 86 ? -18.998 -0.134 18.697 1.00 81.50 86 ASP A N 1
ATOM 647 C CA . ASP A 1 86 ? -20.386 -0.580 18.846 1.00 81.50 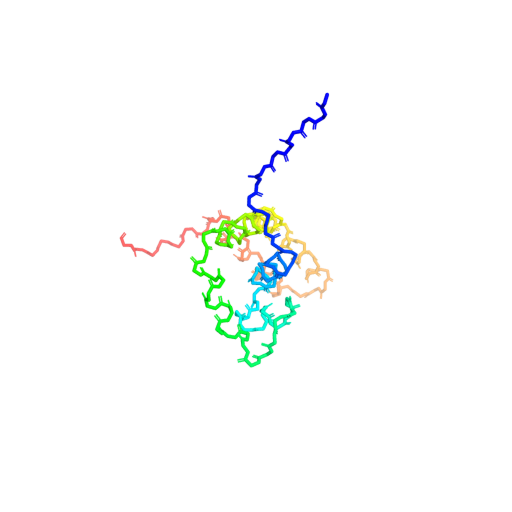86 ASP A CA 1
ATOM 648 C C . ASP A 1 86 ? -20.495 -2.115 18.836 1.00 81.50 86 ASP A C 1
ATOM 650 O O . ASP A 1 86 ? -21.164 -2.686 19.701 1.00 81.50 86 ASP A O 1
ATOM 654 N N . GLU A 1 87 ? -19.729 -2.799 17.984 1.00 83.31 87 GLU A N 1
ATOM 655 C CA . GLU A 1 87 ? -19.608 -4.264 18.003 1.00 83.31 87 GLU A CA 1
ATOM 656 C C . GLU A 1 87 ? -18.986 -4.781 19.311 1.00 83.31 87 GLU A C 1
ATOM 658 O O . GLU A 1 87 ? -19.511 -5.703 19.941 1.00 83.31 87 GLU A O 1
ATOM 663 N N . ALA A 1 88 ? -17.907 -4.151 19.786 1.00 80.62 88 ALA A N 1
ATOM 664 C CA . ALA A 1 88 ? -17.272 -4.507 21.053 1.00 80.62 88 ALA A CA 1
ATOM 665 C C . ALA A 1 88 ? -18.208 -4.285 22.255 1.00 80.62 88 ALA A C 1
ATOM 667 O O . ALA A 1 88 ? -18.194 -5.071 23.206 1.00 80.62 88 ALA A O 1
ATOM 668 N N . ARG A 1 89 ? -19.058 -3.247 22.216 1.00 80.12 89 ARG A N 1
ATOM 669 C CA . ARG A 1 89 ? -20.116 -3.029 23.218 1.00 80.12 89 ARG A CA 1
ATOM 670 C C . ARG A 1 89 ? -21.175 -4.127 23.163 1.00 80.12 89 ARG A C 1
ATOM 672 O O . ARG A 1 89 ? -21.538 -4.639 24.221 1.00 80.12 89 ARG A O 1
ATOM 679 N N . ALA A 1 90 ? -21.623 -4.525 21.972 1.00 83.50 90 ALA A N 1
ATOM 680 C CA . ALA A 1 90 ? -22.572 -5.627 21.803 1.00 83.50 90 ALA A CA 1
ATOM 681 C C . ALA A 1 90 ? -22.005 -6.958 22.333 1.00 83.50 90 ALA A C 1
ATOM 683 O O . ALA A 1 90 ? -22.710 -7.721 22.994 1.00 83.50 90 ALA A O 1
ATOM 684 N N . ALA A 1 91 ? -20.703 -7.188 22.150 1.00 86.19 91 ALA A N 1
ATOM 685 C CA . ALA A 1 91 ? -19.978 -8.337 22.691 1.00 86.19 91 ALA A CA 1
ATOM 686 C C . ALA A 1 91 ? -19.651 -8.235 24.199 1.00 86.19 91 ALA A C 1
ATOM 688 O O . ALA A 1 91 ? -18.974 -9.112 24.738 1.00 86.19 91 ALA A O 1
ATOM 689 N N . LYS A 1 92 ? -20.095 -7.174 24.897 1.00 86.50 92 LYS A N 1
ATOM 690 C CA . LYS A 1 92 ? -19.759 -6.854 26.303 1.00 86.50 92 LYS A CA 1
ATOM 691 C C . LYS A 1 92 ? -18.250 -6.717 26.573 1.00 86.50 92 LYS A C 1
ATOM 693 O O . LYS A 1 92 ? -17.811 -6.748 27.723 1.00 86.50 92 LYS A O 1
ATOM 698 N N . GLN A 1 93 ? -17.443 -6.513 25.533 1.00 81.81 93 GLN A N 1
ATOM 699 C CA . GLN A 1 93 ? -16.002 -6.286 25.620 1.00 81.81 93 GLN A CA 1
ATOM 700 C C . GLN A 1 93 ? -15.705 -4.795 25.823 1.00 81.81 93 GLN A C 1
ATOM 702 O O . GLN A 1 93 ? -15.126 -4.111 24.975 1.00 81.81 93 GLN A O 1
ATOM 707 N N . TYR A 1 94 ? -16.090 -4.270 26.986 1.00 80.88 94 TYR A N 1
ATOM 708 C CA . TYR A 1 94 ? -15.988 -2.837 27.287 1.00 80.88 94 TYR A CA 1
ATOM 709 C C . TYR A 1 94 ? -14.549 -2.299 27.275 1.00 80.88 94 TYR A C 1
ATOM 711 O O . TYR A 1 94 ? -14.337 -1.140 26.928 1.00 80.88 94 TYR A O 1
ATOM 719 N N . ALA A 1 95 ? -13.554 -3.139 27.580 1.00 80.19 95 ALA A N 1
ATOM 720 C CA . ALA A 1 95 ? -12.141 -2.765 27.499 1.00 80.19 95 ALA A CA 1
ATOM 721 C C . ALA A 1 95 ? -11.696 -2.462 26.054 1.00 80.19 95 ALA A C 1
ATOM 723 O O . ALA A 1 95 ? -10.988 -1.483 25.815 1.00 80.19 95 ALA A O 1
ATOM 724 N N . ALA A 1 96 ? -12.156 -3.258 25.082 1.00 77.19 96 ALA A N 1
ATOM 725 C CA . ALA A 1 96 ? -11.880 -3.028 23.665 1.00 77.19 96 ALA A CA 1
ATOM 726 C C . ALA A 1 96 ? -12.606 -1.771 23.157 1.00 77.19 96 ALA A C 1
ATOM 728 O O . ALA A 1 96 ? -12.001 -0.936 22.483 1.00 77.19 96 ALA A O 1
ATOM 729 N N . ALA A 1 97 ? -13.864 -1.574 23.568 1.00 77.50 97 ALA A N 1
ATOM 730 C CA . ALA A 1 97 ? -14.636 -0.379 23.229 1.00 77.50 97 ALA A CA 1
ATOM 731 C C . ALA A 1 97 ? -14.004 0.915 23.782 1.00 77.50 97 ALA A C 1
ATOM 733 O O . ALA A 1 97 ? -13.915 1.913 23.065 1.00 77.50 97 ALA A O 1
ATOM 734 N N . ALA A 1 98 ? -13.518 0.900 25.029 1.00 80.62 98 ALA A N 1
ATOM 735 C CA . ALA A 1 98 ? -12.832 2.039 25.638 1.00 80.62 98 ALA A CA 1
ATOM 736 C C . ALA A 1 98 ? -11.546 2.401 24.879 1.00 80.62 98 ALA A C 1
ATOM 738 O O . ALA A 1 98 ? -11.294 3.577 24.614 1.00 80.62 98 ALA A O 1
ATOM 739 N N . LYS A 1 99 ? -10.776 1.392 24.452 1.00 79.12 99 LYS A N 1
ATOM 740 C CA . LYS A 1 99 ? -9.551 1.596 23.673 1.00 79.12 99 LYS A CA 1
ATOM 741 C C . LYS A 1 99 ? -9.828 2.180 22.286 1.00 79.12 99 LYS A C 1
ATOM 743 O O . LYS A 1 99 ? -9.121 3.093 21.867 1.00 79.12 99 LYS A O 1
ATOM 748 N N . CYS A 1 100 ? -10.890 1.732 21.614 1.00 77.56 100 CYS A N 1
ATOM 749 C CA . CYS A 1 100 ? -11.341 2.338 20.356 1.00 77.56 100 CYS A CA 1
ATOM 750 C C . CYS A 1 100 ? -11.704 3.817 20.556 1.00 77.56 100 CYS A C 1
ATOM 752 O O . CYS A 1 100 ? -11.296 4.666 19.770 1.00 77.56 100 CYS A O 1
ATOM 754 N N . GLN A 1 101 ? -12.394 4.149 21.651 1.00 75.56 101 GLN A N 1
ATOM 755 C CA . GLN A 1 101 ? -12.749 5.532 21.986 1.00 75.56 101 GLN A CA 1
ATOM 756 C C . GLN A 1 101 ? -11.519 6.421 22.241 1.00 75.56 101 GLN A C 1
ATOM 758 O O . GLN A 1 101 ? -11.498 7.569 21.800 1.00 75.56 101 GLN A O 1
ATOM 763 N N . GLN A 1 102 ? -10.483 5.896 22.904 1.00 79.38 102 GLN A N 1
ATOM 764 C CA . GLN A 1 102 ? -9.214 6.610 23.086 1.00 79.38 102 GLN A CA 1
ATOM 765 C C . GLN A 1 102 ? -8.503 6.867 21.748 1.00 79.38 102 GLN A C 1
ATOM 767 O O . GLN A 1 102 ? -8.034 7.978 21.513 1.00 79.38 102 GLN A O 1
ATOM 772 N N . LEU A 1 103 ? -8.469 5.870 20.856 1.00 79.19 103 LEU A N 1
ATOM 773 C CA . LEU A 1 103 ? -7.863 5.992 19.524 1.00 79.19 103 LEU A CA 1
ATOM 774 C C . LEU A 1 103 ? -8.599 7.016 18.649 1.00 79.19 103 LEU A C 1
ATOM 776 O O . LEU A 1 103 ? -7.958 7.836 17.994 1.00 79.19 103 LEU A O 1
ATOM 780 N N . VAL A 1 104 ? -9.934 7.037 18.693 1.00 77.81 104 VAL A N 1
ATOM 781 C CA . VAL A 1 104 ? -10.745 8.070 18.026 1.00 77.81 104 VAL A CA 1
ATOM 782 C C . VAL A 1 104 ? -10.411 9.463 18.570 1.00 77.81 104 VAL A C 1
ATOM 784 O O . VAL A 1 104 ? -10.173 10.380 17.788 1.00 77.81 104 VAL A O 1
ATOM 787 N N . GLY A 1 105 ? -10.316 9.620 19.895 1.00 72.81 105 GLY A N 1
ATOM 788 C CA . GLY A 1 105 ? -9.948 10.891 20.532 1.00 72.81 105 GLY A CA 1
ATOM 789 C C . GLY A 1 105 ? -8.541 11.388 20.169 1.00 72.81 105 GLY A C 1
ATOM 790 O O . GLY A 1 105 ? -8.350 12.593 19.998 1.00 72.81 105 GLY A O 1
ATOM 791 N N . MET A 1 106 ? -7.580 10.473 19.993 1.00 70.44 106 MET A N 1
ATOM 792 C CA . MET A 1 106 ? -6.238 10.785 19.478 1.00 70.44 106 MET A CA 1
ATOM 793 C C . MET A 1 106 ? -6.265 11.188 17.999 1.00 70.44 106 MET A C 1
ATOM 795 O O . MET A 1 106 ? -5.559 12.110 17.606 1.00 70.44 106 MET A O 1
ATOM 799 N N . THR A 1 107 ? -7.103 10.541 17.186 1.00 67.94 107 THR A N 1
ATOM 800 C CA . THR A 1 107 ? -7.170 10.791 15.735 1.00 67.94 107 THR A CA 1
ATOM 801 C C . THR A 1 107 ? -7.849 12.131 15.414 1.00 67.94 107 THR A C 1
ATOM 803 O O . THR A 1 107 ? -7.450 12.819 14.481 1.00 67.94 107 THR A O 1
ATOM 806 N N . ILE A 1 108 ? -8.841 12.541 16.212 1.00 64.25 108 ILE A N 1
ATOM 807 C CA . ILE A 1 108 ? -9.560 13.824 16.069 1.00 64.25 108 ILE A CA 1
ATOM 808 C C . ILE A 1 108 ? -8.744 15.006 16.644 1.00 64.25 108 ILE A C 1
ATOM 810 O O . ILE A 1 108 ? -9.120 16.165 16.491 1.00 64.25 108 ILE A O 1
ATOM 814 N N . GLY A 1 109 ? -7.603 14.746 17.294 1.00 62.06 109 GLY A N 1
ATOM 815 C CA . GLY A 1 109 ? -6.758 15.798 17.864 1.00 62.06 109 GLY A CA 1
ATOM 816 C C . GLY A 1 109 ? -7.364 16.497 19.089 1.00 62.06 109 GLY A C 1
ATOM 817 O O . GLY A 1 109 ? -6.853 17.528 19.517 1.00 62.06 109 GLY A O 1
ATOM 818 N N . SER A 1 110 ? -8.428 15.951 19.697 1.00 52.31 110 SER A N 1
ATOM 819 C CA . SER A 1 110 ? -8.996 16.489 20.948 1.00 52.31 110 SER A CA 1
ATOM 820 C C . SER A 1 110 ? -8.145 16.185 22.187 1.00 52.31 110 SER A C 1
ATOM 822 O O . SER A 1 110 ? -8.395 16.752 23.246 1.00 52.31 110 SER A O 1
ATOM 824 N N . PHE A 1 111 ? -7.108 15.356 22.058 1.00 46.91 111 PHE A N 1
ATOM 825 C CA . PHE A 1 111 ? -5.960 15.366 22.960 1.00 46.91 111 PHE A CA 1
ATOM 826 C C . PHE A 1 111 ? -4.756 15.882 22.180 1.00 46.91 111 PHE A C 1
ATOM 828 O O . PHE A 1 111 ? -3.999 15.111 21.597 1.00 46.91 111 PHE A O 1
ATOM 835 N N . VAL A 1 112 ? -4.598 17.207 22.157 1.00 40.75 112 VAL A N 1
ATOM 836 C CA . VAL A 1 112 ? -3.293 17.824 21.924 1.00 40.75 112 VAL A CA 1
ATOM 837 C C . VAL A 1 112 ? -2.377 17.273 23.015 1.00 40.75 112 VAL A C 1
ATOM 839 O O . VAL A 1 112 ? -2.409 17.740 24.155 1.00 40.75 112 VAL A O 1
ATOM 842 N N . ASP A 1 113 ? -1.600 16.241 22.682 1.00 40.31 113 ASP A N 1
ATOM 843 C CA . ASP A 1 113 ? -0.397 15.903 23.431 1.00 40.31 113 ASP A CA 1
ATOM 844 C C . ASP A 1 113 ? 0.534 17.098 23.254 1.00 40.31 113 ASP A C 1
ATOM 846 O O . ASP A 1 113 ? 1.243 17.255 22.261 1.00 40.31 113 ASP A O 1
ATOM 850 N N . ARG A 1 114 ? 0.429 18.030 24.198 1.00 43.53 114 ARG A N 1
ATOM 851 C CA . ARG A 1 114 ? 1.419 19.072 24.389 1.00 43.53 114 ARG A CA 1
ATOM 852 C C . ARG A 1 114 ? 2.663 18.373 24.938 1.00 43.53 114 ARG A C 1
ATOM 854 O O . ARG A 1 114 ? 2.861 18.332 26.147 1.00 43.53 114 ARG A O 1
ATOM 861 N N . ARG A 1 115 ? 3.486 17.828 24.045 1.00 39.25 115 ARG A N 1
ATOM 862 C CA . ARG A 1 115 ? 4.902 17.555 24.298 1.00 39.25 115 ARG A CA 1
ATOM 863 C C . ARG A 1 115 ? 5.742 18.314 23.276 1.00 39.25 115 ARG A C 1
ATOM 865 O O . ARG A 1 115 ? 5.919 17.881 22.146 1.00 39.25 115 ARG A O 1
ATOM 872 N N . GLU A 1 116 ? 6.108 19.511 23.732 1.00 36.50 116 GLU A N 1
ATOM 873 C CA . GLU A 1 116 ? 7.307 20.325 23.475 1.00 36.50 116 GLU A CA 1
ATOM 874 C C . GLU A 1 116 ? 8.171 19.986 22.249 1.00 36.50 116 GLU A C 1
ATOM 876 O O . GLU A 1 116 ? 8.715 18.886 22.183 1.00 36.50 116 GLU A O 1
ATOM 881 N N . ILE A 1 117 ? 8.396 20.986 21.373 1.00 34.81 117 ILE A N 1
ATOM 882 C CA . ILE A 1 117 ? 9.648 21.782 21.313 1.00 34.81 117 ILE A CA 1
ATOM 883 C C . ILE A 1 117 ? 9.300 23.229 20.934 1.00 34.81 117 ILE A C 1
ATOM 885 O O . ILE A 1 117 ? 8.468 23.397 20.013 1.00 34.81 117 ILE A O 1
#

Sequence (117 aa):
MPERTNNKPALSARQDAFCRALVEGRSGAAAAAMAGYAEGSAKVAASRLLTKDNVKRRVAELRTEAQERHIVTVDNVVRDLITLRDEARAAKQYAAAAKCQQLVGMTIGSFVDRREI

Radius of gyration: 22.81 Å; chains: 1; bounding box: 42×37×72 Å

Secondary structure (DSSP, 8-state):
------------HHHHHHHHHHHTT--HHHHHHHTT--HHHHHHHHHHHHH-HHHHHHHHHHHHHHHHHT---HHHHHHHHHHHHHHHHHTT-HHHHHHHHHHHHHHTT-S------